Protein AF-A0A2E6ZTD3-F1 (afdb_monomer_lite)

Sequence (77 aa):
MDDAGTLASRLRQQPSHYEVLGPAPAPLSRLRGQHRVQTLVKGPQRREMREAIQAVFLDLPEIGRRAVVDVDPVSML

pLDDT: mean 87.74, std 10.81, range [58.19, 96.19]

Secondary structure (DSSP, 8-state):
-HHHHHHHHHHHTS-SS-EEEEEEE-SSS-BTTBPPEEEEEE-S-HHHHHHHHHHHHHH-HHHHTT----SS-S---

Structure (mmCIF, N/CA/C/O backbone):
data_AF-A0A2E6ZTD3-F1
#
_entry.id   AF-A0A2E6ZTD3-F1
#
loop_
_atom_site.group_PDB
_atom_site.id
_atom_site.type_symbol
_atom_site.label_atom_id
_atom_site.label_alt_id
_atom_site.label_comp_id
_atom_site.label_asym_id
_atom_site.label_entity_id
_atom_site.label_seq_id
_atom_site.pdbx_PDB_ins_code
_atom_site.Cartn_x
_atom_site.Cartn_y
_atom_site.Cartn_z
_atom_site.occupancy
_atom_site.B_iso_or_equiv
_atom_site.auth_seq_id
_atom_site.auth_comp_id
_atom_site.auth_asym_id
_atom_site.auth_atom_id
_atom_site.pdbx_PDB_model_num
ATOM 1 N N . MET A 1 1 ? -6.697 4.660 11.144 1.00 60.97 1 MET A N 1
ATOM 2 C CA . MET A 1 1 ? -6.559 5.224 9.782 1.00 60.97 1 MET A CA 1
ATOM 3 C C . MET A 1 1 ? -5.134 5.703 9.552 1.00 60.97 1 MET A C 1
ATOM 5 O O . MET A 1 1 ? -4.598 5.419 8.489 1.00 60.97 1 MET A O 1
ATOM 9 N N . ASP A 1 2 ? -4.508 6.313 10.561 1.00 82.50 2 ASP A N 1
ATOM 10 C CA . ASP A 1 2 ? -3.149 6.872 10.504 1.00 82.50 2 ASP A CA 1
ATOM 11 C C . ASP A 1 2 ? -2.087 5.913 9.954 1.00 82.50 2 ASP A C 1
ATOM 13 O O . ASP A 1 2 ? -1.390 6.268 9.011 1.00 82.50 2 ASP A O 1
ATOM 17 N N . ASP A 1 3 ? -2.030 4.666 10.434 1.00 89.06 3 ASP A N 1
ATOM 18 C CA . ASP A 1 3 ? -1.039 3.681 9.965 1.00 89.06 3 ASP A CA 1
ATOM 19 C C . ASP A 1 3 ? -1.080 3.434 8.450 1.00 89.06 3 ASP A C 1
ATOM 21 O O . ASP A 1 3 ? -0.043 3.375 7.789 1.00 89.06 3 ASP A O 1
ATOM 25 N N . ALA A 1 4 ? -2.279 3.314 7.876 1.00 89.06 4 ALA A N 1
ATOM 26 C CA . ALA A 1 4 ? -2.429 3.089 6.442 1.00 89.06 4 ALA A CA 1
ATOM 27 C C . ALA A 1 4 ? -2.119 4.349 5.625 1.00 89.06 4 ALA A C 1
ATOM 29 O O . ALA A 1 4 ? -1.597 4.242 4.516 1.00 89.06 4 ALA A O 1
ATOM 30 N N . GLY A 1 5 ? -2.386 5.534 6.185 1.00 92.81 5 GLY A N 1
ATOM 31 C CA . GLY A 1 5 ? -1.954 6.807 5.607 1.00 92.81 5 GLY A CA 1
ATOM 32 C C . GLY A 1 5 ? -0.432 6.925 5.580 1.00 92.81 5 GLY A C 1
ATOM 33 O O . GLY A 1 5 ? 0.139 7.267 4.542 1.00 92.81 5 GLY A O 1
ATOM 34 N N . THR A 1 6 ? 0.232 6.558 6.677 1.00 94.81 6 THR A N 1
ATOM 35 C CA . THR A 1 6 ? 1.695 6.509 6.775 1.00 94.81 6 THR A CA 1
ATOM 36 C C . THR A 1 6 ? 2.283 5.518 5.775 1.00 94.81 6 THR A C 1
ATOM 38 O O . THR A 1 6 ? 3.182 5.883 5.017 1.00 94.81 6 THR A O 1
ATOM 41 N N . LEU A 1 7 ? 1.739 4.298 5.697 1.00 94.62 7 LEU A N 1
ATOM 42 C CA . LEU A 1 7 ? 2.166 3.280 4.735 1.00 94.62 7 LEU A CA 1
ATOM 43 C C . LEU A 1 7 ? 2.046 3.776 3.287 1.00 94.62 7 LEU A C 1
ATOM 45 O O . LEU A 1 7 ? 3.013 3.713 2.529 1.00 94.62 7 LEU A O 1
ATOM 49 N N . ALA A 1 8 ? 0.878 4.304 2.908 1.00 95.00 8 ALA A N 1
ATOM 50 C CA . ALA A 1 8 ? 0.646 4.811 1.557 1.00 95.00 8 ALA A CA 1
ATOM 51 C C . ALA A 1 8 ? 1.590 5.974 1.215 1.00 95.00 8 ALA A C 1
ATOM 53 O O . ALA A 1 8 ? 2.112 6.043 0.105 1.00 95.00 8 ALA A O 1
ATOM 54 N N . SER A 1 9 ? 1.846 6.866 2.173 1.00 95.56 9 SER A N 1
ATOM 55 C CA . SER A 1 9 ? 2.751 8.004 1.987 1.00 95.56 9 SER A CA 1
ATOM 56 C C . SER A 1 9 ? 4.199 7.553 1.796 1.00 95.56 9 SER A C 1
ATOM 58 O O . SER A 1 9 ? 4.852 8.014 0.864 1.00 95.56 9 SER A O 1
ATOM 60 N N . ARG A 1 10 ? 4.684 6.597 2.602 1.00 96.06 10 ARG A N 1
ATOM 61 C CA . ARG A 1 10 ? 6.034 6.031 2.445 1.00 96.06 10 ARG A CA 1
ATOM 62 C C . ARG A 1 10 ? 6.212 5.320 1.106 1.00 96.06 10 ARG A C 1
ATOM 64 O O . ARG A 1 10 ? 7.240 5.504 0.464 1.00 96.06 10 ARG A O 1
ATOM 71 N N . LEU A 1 11 ? 5.210 4.564 0.655 1.00 95.69 11 LEU A N 1
ATOM 72 C CA . LEU A 1 11 ? 5.254 3.897 -0.651 1.00 95.69 11 LEU A CA 1
ATOM 73 C C . LEU A 1 11 ? 5.304 4.894 -1.814 1.00 95.69 11 LEU A C 1
ATOM 75 O O . LEU A 1 11 ? 6.004 4.639 -2.786 1.00 95.69 11 LEU A O 1
ATOM 79 N N . ARG A 1 12 ? 4.609 6.036 -1.718 1.00 95.38 12 ARG A N 1
ATOM 80 C CA . ARG A 1 12 ? 4.668 7.104 -2.736 1.00 95.38 12 ARG A CA 1
ATOM 81 C C . ARG A 1 12 ? 6.013 7.825 -2.787 1.00 95.38 12 ARG A C 1
ATOM 83 O O . ARG A 1 12 ? 6.335 8.420 -3.806 1.00 95.38 12 ARG A O 1
ATOM 90 N N . GLN A 1 13 ? 6.771 7.809 -1.693 1.00 94.88 13 GLN A N 1
ATOM 91 C CA . GLN A 1 13 ? 8.095 8.431 -1.622 1.00 94.88 13 GLN A CA 1
ATOM 92 C C . GLN A 1 13 ? 9.206 7.547 -2.205 1.00 94.88 13 GLN A C 1
ATOM 94 O O . GLN A 1 13 ? 10.316 8.035 -2.404 1.00 94.88 13 GLN A O 1
ATOM 99 N N . GLN A 1 14 ? 8.939 6.265 -2.475 1.00 91.62 14 GLN A N 1
ATOM 100 C CA . GLN A 1 14 ? 9.916 5.378 -3.104 1.00 91.62 14 GLN A CA 1
ATOM 101 C C . GLN A 1 14 ? 10.014 5.667 -4.613 1.00 91.62 14 GLN A C 1
ATOM 103 O O . GLN A 1 14 ? 8.985 5.697 -5.296 1.00 91.62 14 GLN A O 1
ATOM 108 N N . PRO A 1 15 ? 11.227 5.836 -5.167 1.00 85.81 15 PRO A N 1
ATOM 109 C CA . PRO A 1 15 ? 11.420 6.012 -6.602 1.00 85.81 15 PRO A CA 1
ATOM 110 C C . PRO A 1 15 ? 11.072 4.709 -7.328 1.00 85.81 15 PRO A C 1
ATOM 112 O O . PRO A 1 15 ? 11.756 3.701 -7.168 1.00 85.81 15 PRO A O 1
ATOM 115 N N . SER A 1 16 ? 9.975 4.704 -8.082 1.00 86.69 16 SER A N 1
ATOM 116 C CA . SER A 1 16 ? 9.434 3.473 -8.664 1.00 86.69 16 SER A CA 1
ATOM 117 C C . SER A 1 16 ? 8.432 3.743 -9.784 1.00 86.69 16 SER A C 1
ATOM 119 O O . SER A 1 16 ? 7.856 4.829 -9.876 1.00 86.69 16 SER A O 1
ATOM 121 N N . HIS A 1 17 ? 8.190 2.735 -10.624 1.00 91.94 17 HIS A N 1
ATOM 122 C CA . HIS A 1 17 ? 7.183 2.786 -11.682 1.00 91.94 17 HIS A CA 1
ATOM 123 C C . HIS A 1 17 ? 5.875 2.110 -11.245 1.00 91.94 17 HIS A C 1
ATOM 125 O O . HIS A 1 17 ? 5.391 1.187 -11.900 1.00 91.94 17 HIS A O 1
ATOM 131 N N . TYR A 1 18 ? 5.295 2.547 -10.127 1.00 95.31 18 TYR A N 1
ATOM 132 C CA . TYR A 1 18 ? 3.965 2.121 -9.689 1.00 95.31 18 TYR A CA 1
ATOM 133 C C . TYR A 1 18 ? 3.156 3.290 -9.118 1.00 95.31 18 TYR A C 1
ATOM 135 O O . TYR A 1 18 ? 3.688 4.324 -8.725 1.00 95.31 18 TYR A O 1
ATOM 143 N N . GLU A 1 19 ? 1.845 3.102 -9.032 1.00 95.81 19 GLU A N 1
ATOM 144 C CA . GLU A 1 19 ? 0.903 4.013 -8.395 1.00 95.81 19 GLU A CA 1
ATOM 145 C C . GLU A 1 19 ? 0.372 3.416 -7.088 1.00 95.81 19 GLU A C 1
ATOM 147 O O . GLU A 1 19 ? 0.194 2.20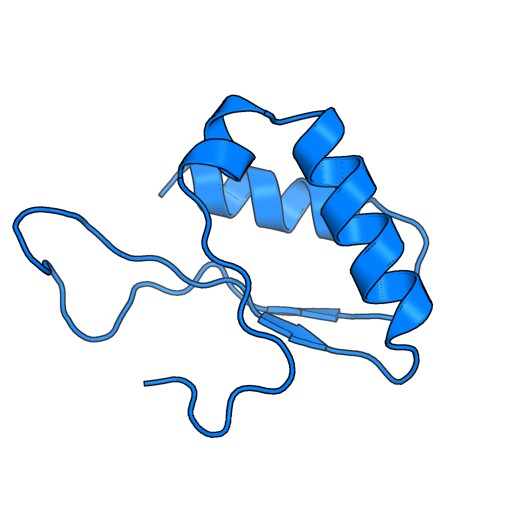1 -6.963 1.00 95.81 19 GLU A O 1
ATOM 152 N N . VAL A 1 20 ? 0.073 4.289 -6.122 1.00 96.06 20 VAL A N 1
ATOM 153 C CA . VAL A 1 20 ? -0.482 3.924 -4.810 1.00 96.06 20 VAL A CA 1
ATOM 154 C C . VAL A 1 20 ? -1.850 4.576 -4.626 1.00 96.06 20 VAL A C 1
ATOM 156 O O . VAL A 1 20 ? -1.952 5.793 -4.427 1.00 96.06 20 VAL A O 1
ATOM 159 N N . LEU A 1 21 ? -2.900 3.758 -4.637 1.00 93.31 21 LEU A N 1
ATOM 160 C CA . LEU A 1 21 ? -4.291 4.164 -4.440 1.00 93.31 21 LEU A CA 1
ATOM 161 C C . LEU A 1 21 ? -4.741 3.906 -2.994 1.00 93.31 21 LEU A C 1
ATOM 163 O O . LEU A 1 21 ? -4.371 2.901 -2.385 1.00 93.31 21 LEU A O 1
ATOM 167 N N . GLY A 1 22 ? -5.569 4.803 -2.452 1.00 90.25 22 GLY A N 1
ATOM 168 C CA . GLY A 1 22 ? -6.016 4.762 -1.055 1.00 90.25 22 GLY A CA 1
ATOM 169 C C . GLY A 1 22 ? -5.149 5.605 -0.098 1.00 90.25 22 GLY A C 1
ATOM 170 O O . GLY A 1 22 ? -4.425 6.499 -0.553 1.00 90.25 22 GLY A O 1
ATOM 171 N N . PRO A 1 23 ? -5.215 5.364 1.227 1.00 91.62 23 PRO A N 1
ATOM 172 C CA . PRO A 1 23 ? -5.909 4.252 1.881 1.00 91.62 23 PRO A CA 1
ATOM 173 C C . PRO A 1 23 ? -7.436 4.383 1.791 1.00 91.62 23 PRO A C 1
ATOM 175 O O . PRO A 1 23 ? -7.987 5.456 2.020 1.00 91.62 23 PRO A O 1
ATOM 178 N N . ALA A 1 24 ? -8.120 3.290 1.462 1.00 88.38 24 ALA A N 1
ATOM 179 C CA . ALA A 1 24 ? -9.577 3.217 1.415 1.00 88.38 24 ALA A CA 1
ATOM 180 C C . ALA A 1 24 ? -10.115 2.443 2.634 1.00 88.38 24 ALA A C 1
ATOM 182 O O . ALA A 1 24 ? -9.513 1.434 3.025 1.00 88.38 24 ALA A O 1
ATOM 183 N N . PRO A 1 25 ? -11.223 2.885 3.259 1.00 79.44 25 PRO A N 1
ATOM 184 C CA . PRO A 1 25 ? -11.901 2.093 4.279 1.00 79.44 25 PRO A CA 1
ATOM 185 C C . PRO A 1 25 ? -12.474 0.820 3.648 1.00 79.44 25 PRO A C 1
ATOM 187 O O . PRO A 1 25 ? -13.002 0.865 2.538 1.00 79.44 25 PRO A O 1
ATOM 190 N N . ALA A 1 26 ? -12.377 -0.313 4.345 1.00 67.88 26 ALA A N 1
ATOM 191 C CA . ALA A 1 26 ? -13.017 -1.538 3.880 1.00 67.88 26 ALA A CA 1
ATOM 192 C C . ALA A 1 26 ? -14.556 -1.379 3.876 1.00 67.88 26 ALA A C 1
ATOM 194 O O . ALA A 1 26 ? -15.091 -0.704 4.763 1.00 67.88 26 ALA A O 1
ATOM 195 N N . PRO A 1 27 ? -15.284 -2.026 2.942 1.00 63.41 27 PRO A N 1
ATOM 196 C CA . PRO A 1 27 ? -16.746 -1.920 2.836 1.00 63.41 27 PRO A CA 1
ATOM 197 C C . PRO A 1 27 ? -17.489 -2.361 4.106 1.00 63.41 27 PRO A C 1
ATOM 199 O O . PRO A 1 27 ? -18.571 -1.864 4.414 1.00 63.41 27 PRO A O 1
ATOM 202 N N . LEU A 1 28 ? -16.894 -3.283 4.869 1.00 64.31 28 LEU A N 1
ATOM 203 C CA . LEU A 1 28 ? -17.384 -3.711 6.175 1.00 64.31 28 LEU A CA 1
ATOM 204 C C . LEU A 1 28 ? -16.720 -2.871 7.265 1.00 64.31 28 LEU A C 1
ATOM 206 O O . LEU A 1 28 ? -15.533 -3.026 7.556 1.00 64.31 28 LEU A O 1
ATOM 210 N N . SER A 1 29 ? -17.511 -2.005 7.897 1.00 58.19 29 SER A N 1
ATOM 211 C CA . SER A 1 29 ? -17.045 -1.036 8.894 1.00 58.19 29 SER A CA 1
ATOM 212 C C . SER A 1 29 ? -16.271 -1.671 10.057 1.00 58.19 29 SER A C 1
ATOM 214 O O . SER A 1 29 ? -15.336 -1.048 10.563 1.00 58.19 29 SER A O 1
ATOM 216 N N . ARG A 1 30 ? -16.601 -2.909 10.467 1.00 61.50 30 ARG A N 1
ATOM 217 C CA . ARG A 1 30 ? -15.846 -3.692 11.464 1.00 61.50 30 ARG A CA 1
ATOM 218 C C . ARG A 1 30 ? -15.928 -5.190 11.185 1.00 61.50 30 ARG A C 1
ATOM 220 O O . ARG A 1 30 ? -17.015 -5.749 11.090 1.00 61.50 30 ARG A O 1
ATOM 227 N N . LEU A 1 31 ? -14.781 -5.862 11.164 1.00 66.44 31 LEU A N 1
ATOM 228 C CA . LEU A 1 31 ? -14.682 -7.324 11.127 1.00 66.44 31 LEU A CA 1
ATOM 229 C C . LEU A 1 31 ? -13.967 -7.773 12.401 1.00 66.44 31 LEU A C 1
ATOM 231 O O . LEU A 1 31 ? -12.829 -7.379 12.645 1.00 66.44 31 LEU A O 1
ATOM 235 N N . ARG A 1 32 ? -14.650 -8.553 13.252 1.00 67.56 32 ARG A N 1
ATOM 236 C CA . ARG A 1 32 ? -14.129 -8.990 14.567 1.00 67.56 32 ARG A CA 1
ATOM 237 C C . ARG A 1 32 ? -13.626 -7.821 15.436 1.00 67.56 32 ARG A C 1
ATOM 239 O O . ARG A 1 32 ? -12.579 -7.912 16.065 1.00 67.56 32 ARG A O 1
ATOM 246 N N . GLY A 1 33 ? -14.346 -6.695 15.412 1.00 68.94 33 GLY A N 1
ATOM 247 C CA . GLY A 1 33 ? -13.998 -5.486 16.171 1.00 68.94 33 GLY A CA 1
ATOM 248 C C . GLY A 1 33 ? -12.842 -4.657 15.596 1.00 68.94 33 GLY A C 1
ATOM 249 O O . GLY A 1 33 ? -12.531 -3.607 16.150 1.00 68.94 33 GLY A O 1
ATOM 250 N N . GLN A 1 34 ? -12.237 -5.075 14.481 1.00 69.31 34 GLN A N 1
ATOM 251 C CA . GLN A 1 34 ? -11.119 -4.375 13.852 1.00 69.31 34 GLN A CA 1
ATOM 252 C C . GLN A 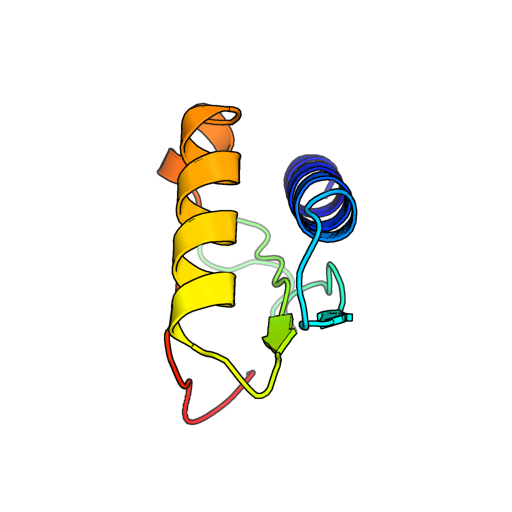1 34 ? -11.580 -3.606 12.612 1.00 69.31 34 GLN A C 1
ATOM 254 O O . GLN A 1 34 ? -12.367 -4.109 11.803 1.00 69.31 34 GLN A O 1
ATOM 259 N N . HIS A 1 35 ? -11.075 -2.381 12.462 1.00 77.00 35 HIS A N 1
ATOM 260 C CA . HIS A 1 35 ? -11.253 -1.593 11.246 1.00 77.00 35 HIS A CA 1
ATOM 261 C C . HIS A 1 35 ? -10.219 -2.056 10.224 1.00 77.00 35 HIS A C 1
ATOM 263 O O . HIS A 1 35 ? -9.019 -2.026 10.500 1.00 77.00 35 HIS A O 1
ATOM 269 N N . ARG A 1 36 ? -10.682 -2.478 9.047 1.00 83.50 36 ARG A N 1
ATOM 270 C CA . ARG A 1 36 ? -9.803 -2.814 7.927 1.00 83.50 36 ARG A CA 1
ATOM 271 C C . ARG A 1 36 ? -9.724 -1.622 6.985 1.00 83.50 36 ARG A C 1
ATOM 273 O O . ARG A 1 36 ? -10.706 -0.926 6.740 1.00 83.50 36 ARG A O 1
ATOM 280 N N . VAL A 1 37 ? -8.523 -1.391 6.491 1.00 88.56 37 VAL A N 1
ATOM 281 C CA . VAL A 1 37 ? -8.195 -0.360 5.513 1.00 88.56 37 VAL A CA 1
ATOM 282 C C . VAL A 1 37 ? -7.287 -1.006 4.485 1.00 88.56 37 VAL A C 1
ATOM 284 O O . VAL A 1 37 ? -6.468 -1.855 4.8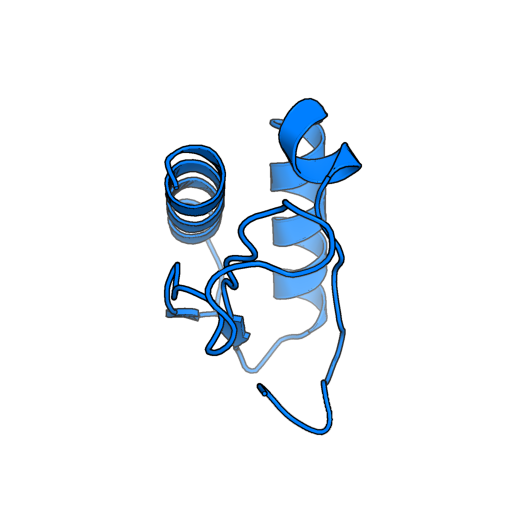41 1.00 88.56 37 VAL A O 1
ATOM 287 N N . GLN A 1 38 ? -7.445 -0.625 3.226 1.00 89.75 38 GLN A N 1
ATOM 288 C CA . GLN A 1 38 ? -6.664 -1.184 2.131 1.00 89.75 38 GLN A CA 1
ATOM 289 C C . GLN A 1 38 ? -5.960 -0.087 1.347 1.00 89.75 38 GLN A C 1
ATOM 291 O O . GLN A 1 38 ? -6.503 0.996 1.129 1.00 89.75 38 GLN A O 1
ATOM 296 N N . THR A 1 39 ? -4.754 -0.404 0.900 1.00 92.44 39 THR A N 1
ATOM 297 C CA . THR A 1 39 ? -3.972 0.407 -0.028 1.00 92.44 39 THR A CA 1
ATOM 298 C C . THR A 1 39 ? -3.646 -0.487 -1.211 1.00 92.44 39 THR A C 1
ATOM 300 O O . THR A 1 39 ? -3.166 -1.602 -1.019 1.00 92.44 39 THR A O 1
ATOM 303 N N . LEU A 1 40 ? -3.917 -0.013 -2.424 1.00 93.44 40 LEU A N 1
ATOM 304 C CA . LEU A 1 40 ? -3.632 -0.753 -3.647 1.00 93.44 40 LEU A CA 1
ATOM 305 C C . LEU A 1 40 ? -2.371 -0.189 -4.293 1.00 93.44 40 LEU A C 1
ATOM 307 O O . LEU A 1 40 ? -2.312 1.000 -4.603 1.00 93.44 40 LEU A O 1
ATOM 311 N N . VAL A 1 41 ? -1.387 -1.054 -4.517 1.00 95.06 41 VAL A N 1
ATOM 312 C CA . VAL A 1 41 ? -0.182 -0.741 -5.287 1.00 95.06 41 VAL A CA 1
ATOM 313 C C . VAL A 1 41 ? -0.312 -1.411 -6.650 1.00 95.06 41 VAL A C 1
ATOM 315 O O . VAL A 1 41 ? -0.528 -2.620 -6.719 1.00 95.06 41 VAL A O 1
ATOM 318 N N . LYS A 1 42 ? -0.225 -0.635 -7.732 1.00 95.00 42 LYS A N 1
ATOM 319 C CA . LYS A 1 42 ? -0.358 -1.142 -9.107 1.00 95.00 42 LYS A CA 1
ATOM 320 C C . LYS A 1 42 ? 0.701 -0.542 -10.019 1.00 95.00 42 LYS A C 1
ATOM 322 O O . LYS A 1 42 ? 0.955 0.653 -9.985 1.00 95.00 42 LYS A O 1
ATOM 327 N N . GLY A 1 43 ? 1.274 -1.355 -10.890 1.00 94.75 43 GLY A N 1
ATOM 328 C CA . GLY A 1 43 ? 2.288 -0.920 -11.840 1.00 94.75 43 GLY A CA 1
ATOM 329 C C . GLY A 1 43 ? 2.695 -2.060 -12.770 1.00 94.75 43 GLY A C 1
ATOM 330 O O . GLY A 1 43 ? 2.371 -3.218 -12.497 1.00 94.75 43 GLY A O 1
ATOM 331 N N . PRO A 1 44 ? 3.402 -1.761 -13.871 1.00 93.25 44 PRO A N 1
ATOM 332 C CA . PRO A 1 44 ? 3.842 -2.766 -14.836 1.00 93.25 44 PRO A CA 1
ATOM 333 C C . PRO A 1 44 ? 4.912 -3.722 -14.284 1.00 93.25 44 PRO A C 1
ATOM 335 O O . PRO A 1 44 ? 5.077 -4.821 -14.810 1.00 93.25 44 PRO A O 1
ATOM 338 N N . GLN A 1 45 ? 5.636 -3.337 -13.226 1.00 94.12 45 GLN A N 1
ATOM 339 C CA . GLN A 1 45 ? 6.803 -4.071 -12.733 1.00 94.12 45 GLN A CA 1
ATOM 340 C C . GLN A 1 45 ? 6.571 -4.661 -11.337 1.00 94.12 45 GLN A C 1
ATOM 342 O O . GLN A 1 45 ? 6.756 -4.005 -10.313 1.00 94.12 45 GLN A O 1
ATOM 347 N N . ARG A 1 46 ? 6.211 -5.951 -11.284 1.00 92.44 46 ARG A N 1
ATOM 348 C CA . ARG A 1 46 ? 5.969 -6.672 -10.016 1.00 92.44 46 ARG A CA 1
ATOM 349 C C . ARG A 1 46 ? 7.167 -6.677 -9.069 1.00 92.44 46 ARG A C 1
ATOM 351 O O . ARG A 1 46 ? 6.975 -6.644 -7.856 1.00 92.44 46 ARG A O 1
ATOM 358 N N . ARG A 1 47 ? 8.389 -6.749 -9.606 1.00 93.38 47 ARG A N 1
ATOM 359 C CA . ARG A 1 47 ? 9.609 -6.791 -8.790 1.00 93.38 47 ARG A CA 1
ATOM 360 C C . ARG A 1 47 ? 9.820 -5.484 -8.025 1.00 93.38 47 ARG A C 1
ATOM 362 O O . ARG A 1 47 ? 9.977 -5.540 -6.813 1.00 93.38 47 ARG A O 1
ATOM 369 N N . GLU A 1 48 ? 9.715 -4.343 -8.705 1.00 94.69 48 GLU A N 1
ATOM 370 C CA . GLU A 1 48 ? 9.862 -3.022 -8.076 1.00 94.69 48 GLU A CA 1
ATOM 371 C C . GLU A 1 48 ? 8.823 -2.801 -6.969 1.00 94.69 48 GLU A C 1
ATOM 373 O O . GLU A 1 48 ? 9.166 -2.370 -5.872 1.00 94.69 48 GLU A O 1
ATOM 378 N N . MET A 1 49 ? 7.558 -3.168 -7.216 1.00 95.06 49 MET A N 1
ATOM 379 C CA . MET A 1 49 ? 6.504 -3.073 -6.195 1.00 95.06 49 MET A CA 1
ATOM 380 C C . MET A 1 49 ? 6.824 -3.926 -4.963 1.00 95.06 49 MET A C 1
ATOM 382 O O . MET A 1 49 ? 6.646 -3.479 -3.831 1.00 95.06 49 MET A O 1
ATOM 386 N N . ARG A 1 50 ? 7.314 -5.155 -5.166 1.00 94.81 50 ARG A N 1
ATOM 387 C CA . ARG A 1 50 ? 7.694 -6.054 -4.069 1.00 94.81 50 ARG A 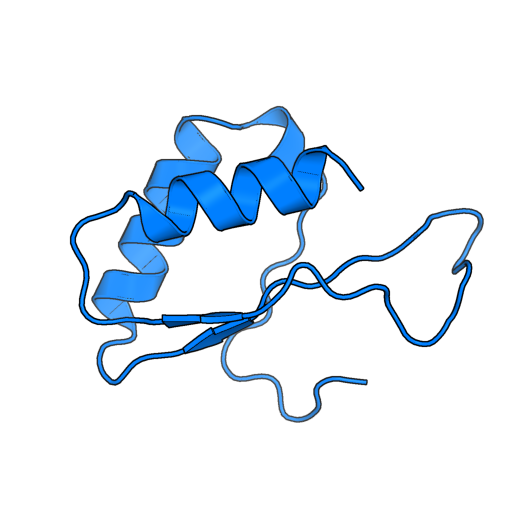CA 1
ATOM 388 C C . ARG A 1 50 ? 8.845 -5.481 -3.246 1.00 94.81 50 ARG A C 1
ATOM 390 O O . ARG A 1 50 ? 8.750 -5.478 -2.022 1.00 94.81 50 ARG A O 1
ATOM 397 N N . GLU A 1 51 ? 9.904 -5.025 -3.906 1.00 95.31 51 GLU A N 1
ATOM 398 C CA . GLU A 1 51 ? 11.090 -4.459 -3.255 1.00 95.31 51 GLU A CA 1
ATOM 399 C C . GLU A 1 51 ? 10.721 -3.211 -2.442 1.00 95.31 51 GLU A C 1
ATOM 401 O O . GLU A 1 51 ? 11.103 -3.101 -1.277 1.00 95.31 51 GLU A O 1
ATOM 406 N N . ALA A 1 52 ? 9.882 -2.329 -2.992 1.00 95.94 52 ALA A N 1
ATOM 407 C CA . ALA A 1 52 ? 9.416 -1.145 -2.279 1.00 95.94 52 ALA A CA 1
ATOM 408 C C . ALA A 1 52 ? 8.548 -1.481 -1.054 1.00 95.94 52 ALA A C 1
ATOM 410 O O . ALA A 1 52 ? 8.739 -0.900 0.013 1.00 95.94 52 ALA A O 1
ATOM 411 N N . ILE A 1 53 ? 7.623 -2.445 -1.166 1.00 95.31 53 ILE A N 1
ATOM 412 C CA . ILE A 1 53 ? 6.808 -2.897 -0.024 1.00 95.31 53 ILE A CA 1
ATOM 413 C C . ILE A 1 53 ? 7.699 -3.485 1.076 1.00 95.31 53 ILE A C 1
ATOM 415 O O . ILE A 1 53 ? 7.509 -3.175 2.252 1.00 95.31 53 ILE A O 1
ATOM 419 N N . GLN A 1 54 ? 8.692 -4.298 0.706 1.00 95.50 54 GLN A N 1
ATOM 420 C CA . GLN A 1 54 ? 9.647 -4.865 1.659 1.00 95.50 54 GLN A CA 1
ATOM 421 C C . GLN A 1 54 ? 10.461 -3.775 2.362 1.00 95.50 54 GLN A C 1
ATOM 423 O O . GLN A 1 54 ? 10.537 -3.786 3.589 1.00 95.50 54 GLN A O 1
ATOM 428 N N . ALA A 1 55 ? 11.009 -2.814 1.615 1.00 95.81 55 ALA A N 1
ATOM 429 C CA . ALA A 1 55 ? 11.768 -1.699 2.175 1.00 95.81 55 ALA A CA 1
ATOM 430 C C . ALA A 1 55 ? 10.929 -0.882 3.172 1.00 95.81 55 ALA A C 1
ATOM 432 O O . ALA A 1 55 ? 11.367 -0.610 4.288 1.00 95.81 55 ALA A O 1
ATOM 433 N N . VAL A 1 56 ? 9.681 -0.562 2.821 1.00 96.19 56 VAL A N 1
ATOM 434 C CA . VAL A 1 56 ? 8.793 0.199 3.709 1.00 96.19 56 VAL A CA 1
ATOM 435 C C . VAL A 1 56 ? 8.423 -0.588 4.971 1.00 96.19 56 VAL A C 1
ATOM 437 O O . VAL A 1 56 ? 8.317 0.003 6.043 1.00 96.19 56 VAL A O 1
ATOM 440 N N . PHE A 1 57 ? 8.248 -1.909 4.892 1.00 96.06 57 PHE A N 1
ATOM 441 C CA . PHE A 1 57 ? 7.984 -2.729 6.081 1.00 96.06 57 PHE A CA 1
ATOM 442 C C . PHE A 1 57 ? 9.204 -2.936 6.977 1.00 96.06 57 PHE A C 1
ATOM 444 O O . PHE A 1 57 ? 9.020 -3.097 8.184 1.00 96.06 57 PHE A O 1
ATOM 451 N N . LEU A 1 58 ? 10.421 -2.890 6.431 1.00 96.19 58 LEU A N 1
ATOM 452 C CA . LEU A 1 58 ? 11.642 -2.848 7.240 1.00 96.19 58 LEU A CA 1
ATOM 453 C C . LEU A 1 58 ? 11.714 -1.554 8.065 1.00 96.19 58 LEU A C 1
ATOM 455 O O . LEU A 1 58 ? 12.057 -1.605 9.243 1.00 96.19 58 LEU A O 1
ATOM 459 N N . ASP A 1 59 ? 11.309 -0.425 7.480 1.00 96.00 59 ASP A N 1
ATOM 460 C CA . ASP A 1 59 ? 11.242 0.871 8.169 1.00 96.00 59 ASP A CA 1
ATOM 461 C C . ASP A 1 59 ? 10.072 0.981 9.162 1.00 96.00 59 ASP A C 1
ATOM 463 O O . ASP A 1 59 ? 10.127 1.762 10.114 1.00 96.00 59 ASP A O 1
ATOM 467 N N . LEU A 1 60 ? 8.983 0.242 8.923 1.00 95.12 60 LEU A N 1
ATOM 468 C CA . LEU A 1 60 ? 7.730 0.310 9.684 1.00 95.12 60 LEU A CA 1
ATOM 469 C C . LEU A 1 60 ? 7.300 -1.074 10.211 1.00 95.12 60 LEU A C 1
ATOM 471 O O . LEU A 1 60 ? 6.209 -1.554 9.871 1.00 95.12 60 LEU A O 1
ATOM 475 N N . PRO A 1 61 ? 8.099 -1.723 11.078 1.00 94.81 61 PRO A N 1
ATOM 476 C CA . PRO A 1 61 ? 7.862 -3.106 11.492 1.00 94.81 61 PRO A CA 1
ATOM 477 C C . PRO A 1 61 ? 6.519 -3.302 12.217 1.00 94.81 61 PRO A C 1
ATOM 479 O O . PRO A 1 61 ? 5.848 -4.311 12.009 1.00 94.81 61 PRO A O 1
ATOM 482 N N . GLU A 1 62 ? 6.058 -2.326 13.009 1.00 94.62 62 GLU A N 1
ATOM 483 C CA . GLU A 1 62 ? 4.749 -2.390 13.688 1.00 94.62 62 GLU A CA 1
ATOM 484 C C . GLU A 1 62 ? 3.562 -2.412 12.724 1.00 94.62 62 GLU A C 1
ATOM 486 O O . GLU A 1 62 ? 2.522 -3.012 13.010 1.00 94.62 62 GLU A O 1
ATOM 491 N N . ILE A 1 63 ? 3.688 -1.724 11.588 1.00 93.00 63 ILE A N 1
ATOM 492 C CA . ILE A 1 63 ? 2.660 -1.715 10.547 1.00 93.00 63 ILE A CA 1
ATOM 493 C C . ILE A 1 63 ? 2.752 -3.016 9.752 1.00 93.00 63 ILE A C 1
ATOM 495 O O . ILE A 1 63 ? 1.730 -3.674 9.564 1.00 93.00 63 ILE A O 1
ATOM 499 N N . GLY A 1 64 ? 3.965 -3.442 9.383 1.00 93.38 64 GLY A N 1
ATOM 500 C CA . GLY A 1 64 ? 4.205 -4.709 8.689 1.00 93.38 64 GLY A CA 1
ATOM 501 C C . GLY A 1 64 ? 3.631 -5.920 9.435 1.00 93.38 64 GLY A C 1
ATOM 502 O O . GLY A 1 64 ? 2.984 -6.761 8.821 1.00 93.38 64 GLY A O 1
ATOM 503 N N . ARG A 1 65 ? 3.756 -5.969 10.770 1.00 93.31 65 ARG A N 1
ATOM 504 C CA . ARG A 1 65 ? 3.196 -7.051 11.609 1.00 93.31 65 ARG A CA 1
ATOM 505 C C . ARG A 1 65 ? 1.667 -7.153 11.590 1.00 93.31 65 ARG A C 1
ATOM 507 O O . ARG A 1 65 ? 1.129 -8.213 11.897 1.00 93.31 65 ARG A O 1
ATOM 514 N N . ARG A 1 66 ? 0.967 -6.063 11.272 1.00 90.75 66 ARG A N 1
ATOM 515 C CA . ARG A 1 66 ? -0.507 -5.993 11.235 1.00 90.75 66 ARG A CA 1
ATOM 516 C C . ARG A 1 66 ? -1.062 -5.973 9.810 1.00 90.75 66 ARG A C 1
ATOM 518 O O . ARG A 1 66 ? -2.278 -6.02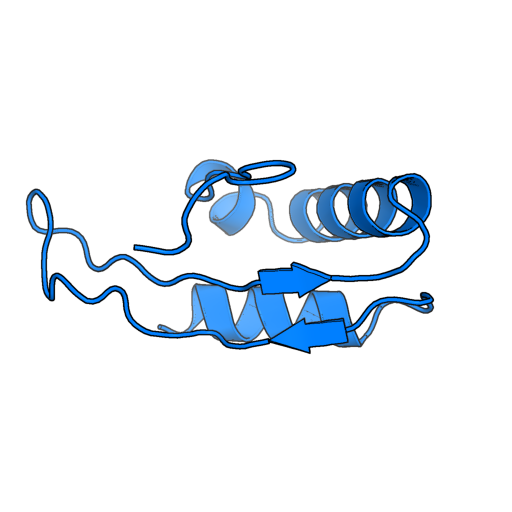0 9.632 1.00 90.75 66 ARG A O 1
ATOM 525 N N . ALA A 1 67 ? -0.191 -5.877 8.810 1.00 91.50 67 ALA A N 1
ATOM 526 C 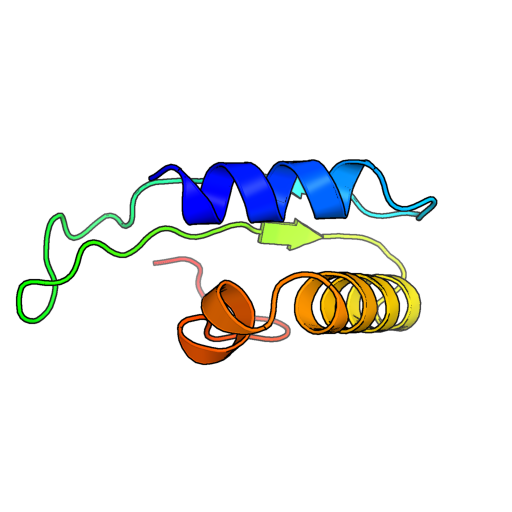CA . ALA A 1 67 ? -0.562 -5.830 7.409 1.00 91.50 67 ALA A CA 1
ATOM 527 C C . ALA A 1 67 ? -0.650 -7.240 6.812 1.00 91.50 67 ALA A C 1
ATOM 529 O O . ALA A 1 67 ? 0.104 -8.143 7.164 1.00 91.50 67 ALA A O 1
ATOM 530 N N . VAL A 1 68 ? -1.562 -7.405 5.857 1.00 91.56 68 VAL A N 1
ATOM 531 C CA . VAL A 1 68 ? -1.631 -8.580 4.985 1.00 91.56 68 VAL A CA 1
ATOM 532 C C . VAL A 1 68 ? -1.402 -8.086 3.565 1.00 91.56 68 VAL A C 1
ATOM 534 O O . VAL A 1 68 ? -2.050 -7.129 3.143 1.00 91.56 68 VAL A O 1
ATOM 537 N N . VAL A 1 69 ? -0.474 -8.717 2.847 1.00 92.62 69 VAL A N 1
ATOM 538 C CA . VAL A 1 69 ? -0.202 -8.407 1.440 1.00 92.62 69 VAL A CA 1
ATOM 539 C C . VAL A 1 69 ? -0.838 -9.486 0.584 1.00 92.62 69 VAL A C 1
ATOM 541 O O . VAL A 1 69 ? -0.451 -10.649 0.672 1.00 92.62 69 VAL A O 1
ATOM 544 N N . ASP A 1 70 ? -1.793 -9.080 -0.241 1.00 91.88 70 ASP A N 1
ATOM 545 C CA . ASP A 1 70 ? -2.391 -9.926 -1.267 1.00 91.88 70 ASP A CA 1
ATOM 546 C C . ASP A 1 70 ? -1.765 -9.580 -2.625 1.00 91.88 70 ASP A C 1
ATOM 548 O O . ASP A 1 70 ? -1.705 -8.408 -3.007 1.00 91.88 70 ASP A O 1
ATOM 552 N N . VAL A 1 71 ? -1.227 -10.584 -3.319 1.00 91.81 71 VAL A N 1
ATOM 553 C CA . VAL A 1 71 ? -0.534 -10.409 -4.601 1.00 91.81 71 VAL A CA 1
ATOM 554 C C . VAL A 1 71 ? -1.452 -10.902 -5.702 1.00 91.81 71 VAL A C 1
ATOM 556 O O . VAL A 1 71 ? -1.815 -12.072 -5.718 1.00 91.81 71 VAL A O 1
ATOM 559 N N . ASP A 1 72 ? -1.756 -10.017 -6.650 1.00 88.31 72 ASP A N 1
ATOM 560 C CA . ASP A 1 72 ? -2.693 -10.283 -7.746 1.00 88.31 72 ASP A CA 1
ATOM 561 C C . ASP A 1 72 ? -4.072 -10.766 -7.257 1.00 88.31 72 ASP A C 1
ATOM 563 O O . ASP A 1 72 ? -4.545 -11.827 -7.677 1.00 88.31 72 ASP A O 1
ATOM 567 N N . PRO A 1 73 ? -4.736 -9.992 -6.376 1.00 86.00 73 PRO A N 1
ATOM 568 C CA . PRO A 1 73 ? -6.035 -10.377 -5.848 1.00 86.00 73 PRO A CA 1
ATOM 569 C C . PRO A 1 73 ? -7.068 -10.488 -6.973 1.00 86.00 73 PRO A C 1
ATOM 571 O O . PRO A 1 73 ? -7.183 -9.615 -7.837 1.00 86.00 73 PRO A O 1
ATOM 574 N N . VAL A 1 74 ? -7.873 -11.550 -6.925 1.00 80.88 74 VAL A N 1
ATOM 575 C CA . VAL A 1 74 ? -8.972 -11.790 -7.879 1.00 80.88 74 VAL A CA 1
ATOM 576 C C . VAL A 1 74 ? -10.131 -10.803 -7.661 1.00 80.88 74 VAL A C 1
ATOM 578 O O . VAL A 1 74 ? -10.897 -10.529 -8.582 1.00 80.88 74 VAL A O 1
ATOM 581 N N . SER A 1 75 ? -10.263 -10.249 -6.450 1.00 77.19 75 SER A N 1
ATOM 582 C CA . SER A 1 75 ? -11.298 -9.278 -6.076 1.00 77.19 75 SER A CA 1
ATOM 583 C C . SER A 1 75 ? -10.788 -8.296 -5.013 1.00 77.19 75 SER A C 1
ATOM 585 O O . SER A 1 75 ? -9.956 -8.661 -4.191 1.00 77.19 75 SER A O 1
ATOM 587 N N . MET A 1 76 ? -11.307 -7.062 -5.019 1.00 68.12 76 MET A N 1
ATOM 588 C CA . MET A 1 76 ? -10.940 -5.965 -4.096 1.00 68.12 76 MET A CA 1
ATOM 589 C C . MET A 1 76 ? -12.022 -5.679 -3.031 1.00 68.12 76 MET A C 1
ATOM 591 O O . MET A 1 76 ? -12.074 -4.563 -2.506 1.00 68.12 76 MET A O 1
ATOM 595 N N . LEU A 1 77 ? -12.913 -6.650 -2.784 1.00 61.69 77 LEU A N 1
ATOM 596 C CA . LEU A 1 77 ? -14.041 -6.563 -1.841 1.00 61.69 77 LEU A CA 1
ATOM 597 C C . LEU A 1 77 ? -13.624 -6.719 -0.370 1.00 61.69 77 LEU A C 1
ATOM 599 O O . LEU A 1 77 ? -12.785 -7.600 -0.072 1.00 61.69 77 LEU A O 1
#

Foldseek 3Di:
DVLVVLLQVQLVPDPDFKDKDDQDWDPPCDDPNDTDTDIDIDGPDPVRSVVSSVVSCVVVVVSVVVDDDDDPDPDPD

Radius of gyration: 12.38 Å; chains: 1; bounding box: 29×20×31 Å